Protein AF-A0A8S3J840-F1 (afdb_monomer_lite)

Organism: NCBI:txid392030

Sequence (167 aa):
IRKLGVTPDTNETYLDQFRQLIGQIGNAMGYVRMIRSGGLNTCSSSIQFVPDFENLISFEDHTRKSNLPSETISAAKHLDDVISNLVKNFTEGTEYFKILVDVFSNEFRGKKNLHLKHFYVIVPPLTLSFVEHIKVLKDNLTKKSKVNASFTDDGFVMGVAYILKLL

InterPro domains:
  IPR027307 WASH complex subunit 7 [PTHR31409] (1-167)
  IPR028282 WASH complex subunit 7, central domain [PF14744] (1-54)
  IPR028283 WASH complex subunit 7, C-terminal [PF14746] (72-167)

Foldseek 3Di:
DQPPAQDPPPRDHPLLVVLVVLLVQLVVVVVLVVVLVVQLVVLCVVQVPPPDLVDDDQQLVVCVVVVHDPVSSVVSVVVSVVNPVSSCSNVVSPCPLVVVLVVCLCVCVDPVNVVLVVVVVSVVVSVVSVVVVLVVLCVCCVDPDNVSRDNDRCSSVSSSVSSVSSD

Radius of gyration: 25.45 Å; chains: 1; bounding box: 50×50×77 Å

Structure (mmCIF, N/CA/C/O backbone):
data_AF-A0A8S3J840-F1
#
_entry.id   AF-A0A8S3J840-F1
#
loop_
_atom_site.group_PDB
_atom_site.id
_atom_site.type_symbol
_atom_site.label_atom_id
_atom_site.label_alt_id
_atom_site.label_comp_id
_atom_site.label_asym_id
_atom_site.label_entity_id
_atom_site.label_seq_id
_atom_site.pdbx_PDB_ins_code
_atom_site.Cartn_x
_atom_site.Cartn_y
_atom_site.Cartn_z
_atom_site.occupancy
_atom_site.B_iso_or_equiv
_atom_site.auth_seq_id
_atom_site.auth_comp_id
_atom_site.auth_asym_id
_atom_site.auth_atom_id
_atom_site.pdbx_PDB_model_num
ATOM 1 N N . ILE A 1 1 ? -21.491 1.016 28.225 1.00 51.78 1 ILE A N 1
ATOM 2 C CA . ILE A 1 1 ? -20.439 0.426 27.355 1.00 51.78 1 ILE A CA 1
ATOM 3 C C . ILE A 1 1 ? -19.113 1.204 27.420 1.00 51.78 1 ILE A C 1
ATOM 5 O O . ILE A 1 1 ? -18.088 0.560 27.554 1.00 51.78 1 ILE A O 1
ATOM 9 N N . ARG A 1 2 ? -19.101 2.550 27.459 1.00 50.94 2 ARG A N 1
ATOM 10 C CA . ARG A 1 2 ? -17.886 3.412 27.441 1.00 50.94 2 ARG A CA 1
ATOM 11 C C . ARG A 1 2 ? -16.783 3.208 28.510 1.00 50.94 2 ARG A C 1
ATOM 13 O O . ARG A 1 2 ? -15.760 3.864 28.408 1.00 50.94 2 ARG A O 1
ATOM 20 N N . LYS A 1 3 ? -16.967 2.362 29.531 1.00 52.97 3 LYS A N 1
ATOM 21 C CA . LYS A 1 3 ? -15.963 2.121 30.597 1.00 52.97 3 LYS A CA 1
ATOM 22 C C . LYS A 1 3 ? -15.455 0.674 30.675 1.00 52.97 3 LYS A C 1
ATOM 24 O O . LYS A 1 3 ? -14.697 0.351 31.580 1.00 52.97 3 LYS A O 1
ATOM 29 N N . LEU A 1 4 ? -15.879 -0.203 29.765 1.00 51.47 4 LEU A N 1
ATOM 30 C CA . LEU A 1 4 ? -15.360 -1.571 29.689 1.00 51.47 4 LEU A CA 1
ATOM 31 C C . LEU A 1 4 ? -14.210 -1.606 28.678 1.00 51.47 4 LEU A C 1
ATOM 33 O O . LEU A 1 4 ? -14.407 -1.224 27.529 1.00 51.47 4 LEU A O 1
ATOM 37 N N . GLY A 1 5 ? -13.031 -2.063 29.108 1.00 61.28 5 GLY A N 1
ATOM 38 C CA . GLY A 1 5 ? -11.875 -2.258 28.225 1.00 61.28 5 GLY A CA 1
ATOM 39 C C . GLY A 1 5 ? -11.083 -0.987 27.909 1.00 61.28 5 GLY A C 1
ATOM 40 O O . GLY A 1 5 ? -10.690 -0.789 26.762 1.00 61.28 5 GLY A O 1
ATOM 41 N N . VAL A 1 6 ? -10.891 -0.122 28.909 1.00 68.44 6 VAL A N 1
ATOM 42 C CA . VAL A 1 6 ? -9.971 1.021 28.833 1.00 68.44 6 VAL A CA 1
ATOM 43 C C . VAL A 1 6 ? -8.601 0.563 29.325 1.00 68.44 6 VAL A C 1
ATOM 45 O O . VAL A 1 6 ? -8.516 -0.039 30.398 1.00 68.44 6 VAL A O 1
ATOM 48 N N . THR A 1 7 ? -7.538 0.818 28.567 1.00 68.38 7 THR A N 1
ATOM 49 C CA . THR A 1 7 ? -6.180 0.521 29.037 1.00 68.38 7 THR A CA 1
ATOM 50 C C . THR A 1 7 ? -5.774 1.465 30.166 1.00 68.38 7 THR A C 1
ATOM 52 O O . THR A 1 7 ? -6.019 2.670 30.054 1.00 68.38 7 THR A O 1
ATOM 55 N N . PRO A 1 8 ? -5.106 0.960 31.221 1.00 65.25 8 PRO A N 1
ATOM 56 C CA . PRO A 1 8 ? -4.681 1.782 32.356 1.00 65.25 8 PRO A CA 1
ATOM 57 C C . PRO A 1 8 ? -3.763 2.946 31.957 1.00 65.25 8 PRO A C 1
ATOM 59 O O . PRO A 1 8 ? -3.808 4.000 32.582 1.00 65.25 8 PRO A O 1
ATOM 62 N N . ASP A 1 9 ? -2.968 2.757 30.901 1.00 69.00 9 ASP A N 1
ATOM 63 C CA . ASP A 1 9 ? -1.832 3.629 30.586 1.00 69.00 9 ASP A CA 1
ATOM 64 C C . ASP A 1 9 ? -2.205 4.788 29.648 1.00 69.00 9 ASP A C 1
ATOM 66 O O . ASP A 1 9 ? -1.688 5.895 29.780 1.00 69.00 9 ASP A O 1
ATOM 70 N N . THR A 1 10 ? -3.111 4.543 28.696 1.00 67.75 10 THR A N 1
ATOM 71 C CA . THR A 1 10 ? -3.493 5.516 27.654 1.00 67.75 10 THR A CA 1
ATOM 72 C C . THR A 1 10 ? -4.881 6.115 27.857 1.00 67.75 10 THR A C 1
ATOM 74 O O . THR A 1 10 ? -5.217 7.105 27.212 1.00 67.75 10 THR A O 1
ATOM 77 N N . ASN A 1 11 ? -5.693 5.545 28.757 1.00 74.50 11 ASN A N 1
ATOM 78 C CA . ASN A 1 11 ? -7.101 5.905 28.953 1.00 74.50 11 ASN A CA 1
ATOM 79 C C . ASN A 1 11 ? -7.950 5.813 27.661 1.00 74.50 11 ASN A C 1
ATOM 81 O O . ASN A 1 11 ? -8.974 6.483 27.521 1.00 74.50 11 ASN A O 1
ATOM 85 N N . GLU A 1 12 ? -7.530 4.965 26.720 1.00 79.31 12 GLU A N 1
ATOM 86 C CA . GLU A 1 12 ? -8.224 4.688 25.461 1.00 79.31 12 GLU A CA 1
ATOM 87 C C . GLU A 1 12 ? -8.935 3.340 25.517 1.00 79.31 12 GLU A C 1
ATOM 89 O O . GLU A 1 12 ? -8.490 2.414 26.201 1.00 79.31 12 GLU A O 1
ATOM 94 N N . THR A 1 13 ? -10.042 3.204 24.787 1.00 87.00 13 THR A N 1
ATOM 95 C CA . THR A 1 13 ? -10.707 1.904 24.666 1.00 87.00 13 THR A CA 1
ATOM 96 C C . THR A 1 13 ? -9.927 0.989 23.718 1.00 87.00 13 THR A C 1
ATOM 98 O O . THR A 1 13 ? -9.266 1.460 22.792 1.00 87.00 13 THR A O 1
ATOM 101 N N . TYR A 1 14 ? -10.050 -0.335 23.865 1.00 87.00 14 TYR A N 1
ATOM 102 C CA . TYR A 1 14 ? -9.490 -1.277 22.879 1.00 87.00 14 TYR A CA 1
ATOM 103 C C . TYR A 1 14 ? -9.982 -1.016 21.446 1.00 87.00 14 TYR A C 1
ATOM 105 O O . TYR A 1 14 ? -9.263 -1.278 20.484 1.00 87.00 14 TYR A O 1
ATOM 113 N N . LEU A 1 15 ? -11.196 -0.477 21.294 1.00 90.00 15 LEU A N 1
ATOM 114 C CA . LEU A 1 15 ? -11.734 -0.090 19.993 1.00 90.00 15 LEU A CA 1
ATOM 115 C C . LEU A 1 15 ? -10.969 1.103 19.400 1.00 90.00 15 LEU A C 1
ATOM 117 O O . LEU A 1 15 ? -10.687 1.108 18.203 1.00 90.00 15 LEU A O 1
ATOM 121 N N . ASP A 1 16 ? -10.585 2.073 20.232 1.00 90.19 16 ASP A N 1
ATOM 122 C CA . ASP A 1 16 ? -9.790 3.228 19.809 1.00 90.19 16 ASP A CA 1
ATOM 123 C C . ASP A 1 16 ? -8.370 2.819 19.425 1.00 90.19 16 ASP A C 1
ATOM 125 O O . ASP A 1 16 ? -7.884 3.239 18.375 1.00 90.19 16 ASP A O 1
ATOM 129 N N . GLN A 1 17 ? -7.738 1.942 20.209 1.00 91.06 17 GLN A N 1
ATOM 130 C CA . GLN A 1 17 ? -6.434 1.376 19.853 1.00 91.06 17 GLN A CA 1
ATOM 131 C C . GLN A 1 17 ? -6.497 0.630 18.523 1.00 91.06 17 GLN A C 1
ATOM 133 O O . GLN A 1 17 ? -5.617 0.776 17.675 1.00 91.06 17 GLN A O 1
ATOM 138 N N . PHE A 1 18 ? -7.559 -0.150 18.308 1.00 93.25 18 PHE A N 1
ATOM 139 C CA . PHE A 1 18 ? -7.702 -0.888 17.065 1.00 93.25 18 PHE A CA 1
ATOM 140 C C . PHE A 1 18 ? -7.920 0.048 15.873 1.00 93.25 18 PHE A C 1
ATOM 142 O O . PHE A 1 18 ? -7.283 -0.120 14.833 1.00 93.25 18 PHE A O 1
ATOM 149 N N . ARG A 1 19 ? -8.743 1.090 16.033 1.00 94.06 19 ARG A N 1
ATOM 150 C CA . ARG A 1 19 ? -8.888 2.156 15.034 1.00 94.06 19 ARG A CA 1
ATOM 151 C C . ARG A 1 19 ? -7.540 2.804 14.714 1.00 94.06 19 ARG A C 1
ATOM 153 O O . ARG A 1 19 ? -7.240 2.996 13.538 1.00 94.06 19 ARG A O 1
ATOM 160 N N . GLN A 1 20 ? -6.730 3.128 15.723 1.00 93.38 20 GLN A N 1
ATOM 161 C CA . GLN A 1 20 ? -5.399 3.706 15.518 1.00 93.38 20 GLN A CA 1
ATOM 162 C C . GLN A 1 20 ? -4.483 2.758 14.750 1.00 93.38 20 GLN A C 1
ATOM 164 O O . GLN A 1 20 ? -3.851 3.189 13.791 1.00 93.38 20 GLN A O 1
ATOM 169 N N . LEU A 1 21 ? -4.455 1.471 15.109 1.00 95.62 21 LEU A N 1
ATOM 170 C CA . LEU A 1 21 ? -3.675 0.459 14.398 1.00 95.62 21 LEU A CA 1
ATOM 171 C C . LEU A 1 21 ? -4.074 0.378 12.918 1.00 95.62 21 LEU A C 1
ATOM 173 O O . LEU A 1 21 ? -3.208 0.420 12.047 1.00 95.62 21 LEU A O 1
ATOM 177 N N . ILE A 1 22 ? -5.376 0.317 12.626 1.00 96.19 22 ILE A N 1
ATOM 178 C CA . ILE A 1 22 ? -5.890 0.328 11.248 1.00 96.19 22 ILE A CA 1
ATOM 179 C C . ILE A 1 22 ? -5.472 1.617 10.526 1.00 96.19 22 ILE A C 1
ATOM 181 O O . ILE A 1 22 ? -5.051 1.564 9.371 1.00 96.19 22 ILE A O 1
ATOM 185 N N . GLY A 1 23 ? -5.528 2.758 11.216 1.00 95.88 23 GLY A N 1
ATOM 186 C CA . GLY A 1 23 ? -5.032 4.035 10.710 1.00 95.88 23 GLY A CA 1
ATOM 187 C C . GLY A 1 23 ? -3.554 3.987 10.326 1.00 95.88 23 GLY A C 1
ATOM 188 O O . GLY A 1 23 ? -3.201 4.389 9.221 1.00 95.88 23 GLY A O 1
ATOM 189 N N . GLN A 1 24 ? -2.694 3.424 11.179 1.00 95.56 24 GLN A N 1
ATOM 190 C CA . GLN A 1 24 ? -1.266 3.278 10.878 1.00 95.56 24 GLN A CA 1
ATOM 191 C C . GLN A 1 24 ? -1.011 2.351 9.686 1.00 95.56 24 GLN A C 1
ATOM 193 O O . GLN A 1 24 ? -0.163 2.657 8.847 1.00 95.56 24 GLN A O 1
ATOM 198 N N . ILE A 1 25 ? -1.778 1.262 9.558 1.00 95.44 25 ILE A N 1
ATOM 199 C CA . ILE A 1 25 ? -1.720 0.387 8.379 1.00 95.44 25 ILE A CA 1
ATOM 200 C C . ILE A 1 25 ? -2.045 1.191 7.114 1.00 95.44 25 ILE A C 1
ATOM 202 O O . ILE A 1 25 ? -1.292 1.145 6.143 1.00 95.44 25 ILE A O 1
ATOM 206 N N . GLY A 1 26 ? -3.131 1.966 7.111 1.00 95.56 26 GLY A N 1
ATOM 207 C CA . GLY A 1 26 ? -3.487 2.772 5.945 1.00 95.56 26 GLY A CA 1
ATOM 208 C C . GLY A 1 26 ? -2.515 3.917 5.658 1.00 95.56 26 GLY A C 1
ATOM 209 O O . GLY A 1 26 ? -2.237 4.178 4.489 1.00 95.56 26 GLY A O 1
ATOM 210 N N . ASN A 1 27 ? -1.921 4.539 6.679 1.00 94.25 27 ASN A N 1
ATOM 211 C CA . ASN A 1 27 ? -0.854 5.532 6.506 1.00 94.25 27 ASN A CA 1
ATOM 212 C C . ASN A 1 27 ? 0.371 4.923 5.813 1.00 94.25 27 ASN A C 1
ATOM 214 O O . ASN A 1 27 ? 0.920 5.527 4.892 1.00 94.25 27 ASN A O 1
ATOM 218 N N . ALA A 1 28 ? 0.765 3.702 6.192 1.00 93.81 28 ALA A N 1
ATOM 219 C CA . ALA A 1 28 ? 1.839 2.977 5.516 1.00 93.81 28 ALA A CA 1
ATOM 220 C C . ALA A 1 28 ? 1.495 2.708 4.039 1.00 93.81 28 ALA A C 1
ATOM 222 O O . ALA A 1 28 ? 2.329 2.910 3.156 1.00 93.81 28 ALA A O 1
ATOM 223 N N . MET A 1 29 ? 0.245 2.343 3.741 1.00 91.94 29 MET A N 1
ATOM 224 C CA . MET A 1 29 ? -0.233 2.181 2.361 1.00 91.94 29 MET A CA 1
ATOM 225 C C . MET A 1 29 ? -0.207 3.502 1.578 1.00 91.94 29 MET A C 1
ATOM 227 O O . MET A 1 29 ? 0.172 3.525 0.405 1.00 91.94 29 MET A O 1
ATOM 231 N N . GLY A 1 30 ? -0.577 4.612 2.221 1.00 91.38 30 GLY A N 1
ATOM 232 C CA . GLY A 1 30 ? -0.467 5.959 1.662 1.00 91.38 30 GLY A CA 1
ATOM 233 C C . GLY A 1 30 ? 0.982 6.342 1.355 1.00 91.38 30 GLY A C 1
ATOM 234 O O . GLY A 1 30 ? 1.264 6.875 0.283 1.00 91.38 30 GLY A O 1
ATOM 235 N N . TYR A 1 31 ? 1.917 5.989 2.236 1.00 91.38 31 TYR A N 1
ATOM 236 C CA . TYR A 1 31 ? 3.346 6.205 2.024 1.00 91.38 31 TYR A CA 1
ATOM 237 C C . TYR A 1 31 ? 3.884 5.411 0.825 1.00 91.38 31 TYR A C 1
ATOM 239 O O . TYR A 1 31 ? 4.548 5.978 -0.042 1.00 91.38 31 TYR A O 1
ATOM 247 N N . VAL A 1 32 ? 3.518 4.132 0.696 1.00 89.75 32 VAL A N 1
ATOM 248 C CA . VAL A 1 32 ? 3.867 3.316 -0.483 1.00 89.75 32 VAL A CA 1
ATOM 249 C C . VAL A 1 32 ? 3.295 3.930 -1.765 1.00 89.75 32 VAL A C 1
ATOM 251 O O . VAL A 1 32 ? 3.994 4.011 -2.777 1.00 89.75 32 VAL A O 1
ATOM 254 N N . ARG A 1 33 ? 2.055 4.445 -1.725 1.00 87.50 33 ARG A N 1
ATOM 255 C CA . ARG A 1 33 ? 1.462 5.185 -2.854 1.00 87.50 33 ARG A CA 1
ATOM 256 C C . ARG A 1 33 ? 2.297 6.404 -3.230 1.00 87.50 33 ARG A C 1
ATOM 258 O O . ARG A 1 33 ? 2.483 6.668 -4.414 1.00 87.50 33 ARG A O 1
ATOM 265 N N . MET A 1 34 ? 2.761 7.153 -2.234 1.00 89.56 34 MET A N 1
ATOM 266 C CA . MET A 1 34 ? 3.545 8.366 -2.435 1.00 89.56 34 MET A CA 1
ATOM 267 C C . MET A 1 34 ? 4.898 8.056 -3.074 1.00 89.56 34 MET A C 1
ATOM 269 O O . MET A 1 34 ? 5.251 8.710 -4.051 1.00 89.56 34 MET A O 1
ATOM 273 N N . ILE A 1 35 ? 5.610 7.030 -2.591 1.00 87.56 35 ILE A N 1
ATOM 274 C CA . ILE A 1 35 ? 6.864 6.561 -3.205 1.00 87.56 35 ILE A CA 1
ATOM 275 C C . ILE A 1 35 ? 6.630 6.210 -4.672 1.00 87.56 35 ILE A C 1
ATOM 277 O O . ILE A 1 35 ? 7.377 6.657 -5.539 1.00 87.56 35 ILE A O 1
ATOM 281 N N . ARG A 1 36 ? 5.556 5.465 -4.955 1.00 84.88 36 ARG A N 1
ATOM 282 C CA . ARG A 1 36 ? 5.186 5.087 -6.319 1.00 84.88 36 ARG A CA 1
ATOM 283 C C . ARG A 1 36 ? 4.994 6.305 -7.221 1.00 84.88 36 ARG A C 1
ATOM 285 O O . ARG A 1 36 ? 5.585 6.382 -8.292 1.00 84.88 36 ARG A O 1
ATOM 292 N N . SER A 1 37 ? 4.173 7.259 -6.784 1.00 85.56 37 SER A N 1
ATOM 293 C CA . SER A 1 37 ? 3.910 8.484 -7.544 1.00 85.56 37 SER A CA 1
ATOM 294 C C . SER A 1 37 ? 5.170 9.331 -7.723 1.00 85.56 37 SER A C 1
ATOM 296 O O . SER A 1 37 ? 5.371 9.891 -8.795 1.00 85.56 37 SER A O 1
ATOM 298 N N . GLY A 1 38 ? 6.034 9.398 -6.705 1.00 86.75 38 GLY A N 1
ATOM 299 C CA . GLY A 1 38 ? 7.325 10.079 -6.783 1.00 86.75 38 GLY A CA 1
ATOM 300 C C . GLY A 1 38 ? 8.249 9.450 -7.825 1.00 86.75 38 GLY A C 1
ATOM 301 O O . GLY A 1 38 ? 8.773 10.164 -8.675 1.00 86.75 38 GLY A O 1
ATOM 302 N N . GLY A 1 39 ? 8.376 8.119 -7.818 1.00 83.38 39 GLY A N 1
ATOM 303 C CA . GLY A 1 39 ? 9.162 7.378 -8.809 1.00 83.38 39 GLY A CA 1
ATOM 304 C C . GLY A 1 39 ? 8.654 7.591 -10.236 1.00 83.38 39 GLY A C 1
ATOM 305 O O . GLY A 1 39 ? 9.430 7.957 -11.118 1.00 83.38 39 GLY A O 1
ATOM 306 N N . LEU A 1 40 ? 7.339 7.469 -10.451 1.00 83.12 40 LEU A N 1
ATOM 307 C CA . LEU A 1 40 ? 6.718 7.728 -11.755 1.00 83.12 40 LEU A CA 1
ATOM 308 C C . LEU A 1 40 ? 6.936 9.171 -12.225 1.00 83.12 40 LEU A C 1
ATOM 310 O O . LEU A 1 40 ? 7.238 9.392 -13.394 1.00 83.12 40 LEU A O 1
ATOM 314 N N . ASN A 1 41 ? 6.829 10.150 -11.324 1.00 86.31 41 ASN A N 1
ATOM 315 C CA . ASN A 1 41 ? 7.074 11.553 -11.652 1.00 86.31 41 ASN A CA 1
ATOM 316 C C . ASN A 1 41 ? 8.530 11.800 -12.081 1.00 86.31 41 ASN A C 1
ATOM 318 O O . ASN A 1 41 ? 8.771 12.555 -13.019 1.00 86.31 41 ASN A O 1
ATOM 322 N N . THR A 1 42 ? 9.503 11.143 -11.444 1.00 82.94 42 THR A N 1
ATOM 323 C CA . THR A 1 42 ? 10.910 11.222 -11.862 1.00 82.94 42 THR A CA 1
ATOM 324 C C . THR A 1 42 ? 11.129 10.583 -13.236 1.00 82.94 42 THR A C 1
ATOM 326 O O . THR A 1 42 ? 11.794 11.180 -14.080 1.00 82.94 42 THR A O 1
ATOM 329 N N . CYS A 1 43 ? 10.542 9.412 -13.498 1.00 79.38 43 CYS A N 1
ATOM 330 C CA . CYS A 1 43 ? 10.681 8.722 -14.785 1.00 79.38 43 CYS A CA 1
ATOM 331 C C . CYS A 1 43 ? 9.909 9.404 -15.933 1.00 79.38 43 CYS A C 1
ATOM 333 O O . CYS A 1 43 ? 10.321 9.303 -17.087 1.00 79.38 43 CYS A O 1
ATOM 335 N N . SER A 1 44 ? 8.830 10.132 -15.626 1.00 84.12 44 SER A N 1
ATOM 336 C CA . SER A 1 44 ? 7.960 10.823 -16.591 1.00 84.12 44 SER A CA 1
ATOM 337 C C . SER A 1 44 ? 8.736 11.748 -17.532 1.00 84.12 44 SER A C 1
ATOM 339 O O . SER A 1 44 ? 8.595 11.661 -18.750 1.00 84.12 44 SER A O 1
ATOM 341 N N . SER A 1 45 ? 9.605 12.607 -16.991 1.00 83.75 45 SER A N 1
ATOM 342 C CA . SER A 1 45 ? 10.372 13.567 -17.799 1.00 83.75 45 SER A CA 1
ATOM 343 C C . SER A 1 45 ? 11.372 12.896 -18.742 1.00 83.75 45 SER A C 1
ATOM 345 O O . SER A 1 45 ? 11.659 13.425 -19.814 1.00 83.75 45 SER A O 1
ATOM 347 N N . SER A 1 46 ? 11.914 11.741 -18.356 1.00 83.00 46 SER A N 1
ATOM 348 C CA . SER A 1 46 ? 12.866 10.993 -19.183 1.00 83.00 46 SER A CA 1
ATOM 349 C C . SER A 1 46 ? 12.177 10.218 -20.302 1.00 83.00 46 SER A C 1
ATOM 351 O O . SER A 1 46 ? 12.784 10.003 -21.346 1.00 83.00 46 SER A O 1
ATOM 353 N N . ILE A 1 47 ? 10.920 9.818 -20.098 1.00 85.06 47 ILE A N 1
ATOM 354 C CA . ILE A 1 47 ? 10.199 8.945 -21.024 1.00 85.06 47 ILE A CA 1
ATOM 355 C C . ILE A 1 47 ? 9.181 9.675 -21.911 1.00 85.06 47 ILE A C 1
ATOM 357 O O . ILE A 1 47 ? 8.668 9.086 -22.855 1.00 85.06 47 ILE A O 1
ATOM 361 N N . GLN A 1 48 ? 8.940 10.970 -21.676 1.00 86.69 48 GLN A N 1
ATOM 362 C CA . GLN A 1 48 ? 7.970 11.793 -22.421 1.00 86.69 48 GLN A CA 1
ATOM 363 C C . GLN A 1 48 ? 8.162 11.813 -23.951 1.00 86.69 48 GLN A C 1
ATOM 365 O O . GLN A 1 48 ? 7.249 12.194 -24.677 1.00 86.69 48 GLN A O 1
ATOM 370 N N . PHE A 1 49 ? 9.347 11.434 -24.442 1.00 85.25 49 PHE A N 1
ATOM 371 C CA . PHE A 1 49 ? 9.685 11.408 -25.868 1.00 85.25 49 PHE A CA 1
ATOM 372 C C . PHE A 1 49 ? 9.503 10.033 -26.521 1.00 85.25 49 PHE A C 1
ATOM 374 O O . PHE A 1 49 ? 9.701 9.909 -27.727 1.00 85.25 49 PHE A O 1
ATOM 381 N N . VAL A 1 50 ? 9.150 9.004 -25.747 1.00 84.50 50 VAL A N 1
ATOM 382 C CA . VAL A 1 50 ? 8.858 7.663 -26.259 1.00 84.50 50 VAL A CA 1
ATOM 383 C C . VAL A 1 50 ? 7.347 7.580 -26.520 1.00 84.50 50 VAL A C 1
ATOM 385 O O . VAL A 1 50 ? 6.571 7.654 -25.569 1.00 84.50 50 VAL A O 1
ATOM 388 N N . PRO A 1 51 ? 6.908 7.479 -27.789 1.00 77.12 51 PRO A N 1
ATOM 389 C CA . PRO A 1 51 ? 5.496 7.610 -28.149 1.00 77.12 51 PRO A CA 1
ATOM 390 C C . PRO A 1 51 ? 4.660 6.349 -27.880 1.00 77.12 51 PRO A C 1
ATOM 392 O O . PRO A 1 51 ? 3.466 6.471 -27.622 1.00 77.12 51 PRO A O 1
ATOM 395 N N . ASP A 1 52 ? 5.266 5.159 -27.947 1.00 82.50 52 ASP A N 1
ATOM 396 C CA . ASP A 1 52 ? 4.602 3.869 -27.728 1.00 82.50 52 ASP A CA 1
ATOM 397 C C . ASP A 1 52 ? 5.499 2.962 -26.869 1.00 82.50 52 ASP A C 1
ATOM 399 O O . ASP A 1 52 ? 6.676 2.766 -27.175 1.00 82.50 52 ASP A O 1
ATOM 403 N N . PHE A 1 53 ? 4.942 2.441 -25.774 1.00 80.06 53 PHE A N 1
ATOM 404 C CA . PHE A 1 53 ? 5.623 1.553 -24.826 1.00 80.06 53 PHE A CA 1
ATOM 405 C C . PHE A 1 53 ? 5.410 0.068 -25.131 1.00 80.06 53 PHE A C 1
ATOM 407 O O . PHE A 1 53 ? 6.161 -0.766 -24.629 1.00 80.06 53 PHE A O 1
ATOM 414 N N . GLU A 1 54 ? 4.389 -0.265 -25.920 1.00 79.00 54 GLU A N 1
ATOM 415 C CA . GLU A 1 54 ? 4.030 -1.638 -26.277 1.00 79.00 54 GLU A CA 1
ATOM 416 C C . GLU A 1 54 ? 4.71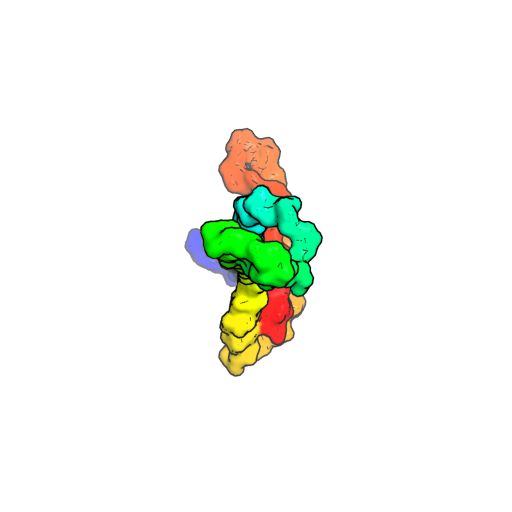5 -2.062 -27.579 1.00 79.00 54 GLU A C 1
ATOM 418 O O . GLU A 1 54 ? 5.137 -3.211 -27.703 1.00 79.00 54 GLU A O 1
ATOM 423 N N . ASN A 1 55 ? 4.901 -1.127 -28.519 1.00 83.12 55 ASN A N 1
ATOM 424 C CA . ASN A 1 55 ? 5.544 -1.387 -29.811 1.00 83.12 55 ASN A CA 1
ATOM 425 C C . ASN A 1 55 ? 6.841 -0.592 -29.978 1.00 83.12 55 ASN A C 1
ATOM 427 O O . ASN A 1 55 ? 6.931 0.349 -30.769 1.00 83.12 55 ASN A O 1
ATOM 431 N N . LEU A 1 56 ? 7.877 -0.998 -29.246 1.00 84.38 56 LEU A N 1
ATOM 432 C CA . LEU A 1 56 ? 9.212 -0.435 -29.422 1.00 84.38 56 LEU A CA 1
ATOM 433 C C . LEU A 1 56 ? 9.814 -0.852 -30.770 1.00 84.38 56 LEU A C 1
ATOM 435 O O . LEU A 1 56 ? 9.935 -2.034 -31.091 1.00 84.38 56 LEU A O 1
ATOM 439 N N . ILE A 1 57 ? 10.218 0.147 -31.550 1.00 88.31 57 ILE A N 1
ATOM 440 C CA . ILE A 1 57 ? 10.948 -0.030 -32.805 1.00 88.31 57 ILE A CA 1
ATOM 441 C C . ILE A 1 57 ? 12.435 -0.222 -32.473 1.00 88.31 57 ILE A C 1
ATOM 443 O O . ILE A 1 57 ? 12.974 0.549 -31.684 1.00 88.31 57 ILE A O 1
ATOM 447 N N . SER A 1 58 ? 13.111 -1.194 -33.100 1.00 91.94 58 SER A N 1
ATOM 448 C CA . SER A 1 58 ? 14.571 -1.331 -32.973 1.00 91.94 58 SER A CA 1
ATOM 449 C C . SER A 1 58 ? 15.294 -0.412 -33.953 1.00 91.94 58 SER A C 1
ATOM 451 O O . SER A 1 58 ? 15.275 -0.620 -35.173 1.00 91.94 58 SER A O 1
ATOM 453 N N . PHE A 1 59 ? 15.972 0.599 -33.422 1.00 93.31 59 PHE A N 1
ATOM 454 C CA . PHE A 1 59 ? 16.822 1.483 -34.206 1.00 93.31 59 PHE A CA 1
ATOM 455 C C . PHE A 1 59 ? 18.028 0.720 -34.778 1.00 93.31 59 PHE A C 1
ATOM 457 O O . PHE A 1 59 ? 18.439 0.996 -35.911 1.00 93.31 59 PHE A O 1
ATOM 464 N N . GLU A 1 60 ? 18.572 -0.272 -34.064 1.00 95.81 60 GLU A N 1
ATOM 465 C CA . GLU A 1 60 ? 19.649 -1.129 -34.578 1.00 95.81 60 GLU A CA 1
ATOM 466 C C . GLU A 1 60 ? 19.238 -1.813 -35.895 1.00 95.81 60 GLU A C 1
ATOM 468 O O . GLU A 1 60 ? 19.950 -1.721 -36.899 1.00 95.81 60 GLU A O 1
ATOM 473 N N . ASP A 1 61 ? 18.054 -2.425 -35.940 1.00 94.81 61 ASP A N 1
ATOM 474 C CA . ASP A 1 61 ? 17.565 -3.112 -37.138 1.00 94.81 61 ASP A CA 1
ATOM 475 C C . ASP A 1 61 ? 17.372 -2.161 -38.324 1.00 94.81 61 ASP A C 1
ATOM 477 O O . ASP A 1 61 ? 17.703 -2.498 -39.466 1.00 94.81 61 ASP A O 1
ATOM 481 N N . HIS A 1 62 ? 16.848 -0.958 -38.081 1.00 93.94 62 HIS A N 1
ATOM 482 C CA . HIS A 1 62 ? 16.636 0.036 -39.136 1.00 93.94 62 HIS A CA 1
ATOM 483 C C . HIS A 1 62 ? 17.949 0.583 -39.703 1.00 93.94 62 HIS A C 1
ATOM 485 O O . HIS A 1 62 ? 18.072 0.757 -40.922 1.00 93.94 62 HIS A O 1
ATOM 491 N N . THR A 1 63 ? 18.942 0.821 -38.847 1.00 95.69 63 THR A N 1
ATOM 492 C CA . THR A 1 63 ? 20.262 1.306 -39.275 1.00 95.69 63 THR A CA 1
ATOM 493 C C . THR A 1 63 ? 21.044 0.234 -40.035 1.00 95.69 63 THR A C 1
ATOM 495 O O . THR A 1 63 ? 21.661 0.553 -41.055 1.00 95.69 63 THR A O 1
ATOM 498 N N . ARG A 1 64 ? 20.928 -1.043 -39.636 1.00 94.31 64 ARG A N 1
ATOM 499 C CA . ARG A 1 64 ? 21.461 -2.190 -40.393 1.00 94.31 64 ARG A CA 1
ATOM 500 C C . ARG A 1 64 ? 20.805 -2.326 -41.765 1.00 94.31 64 ARG A C 1
ATOM 502 O O . ARG A 1 64 ? 21.513 -2.416 -42.762 1.00 94.31 64 ARG A O 1
ATOM 509 N N . LYS A 1 65 ? 19.469 -2.284 -41.842 1.00 95.31 65 LYS A N 1
ATOM 510 C CA . LYS A 1 65 ? 18.722 -2.367 -43.117 1.00 95.31 65 LYS A CA 1
ATOM 511 C C . LYS A 1 65 ? 19.067 -1.230 -44.083 1.00 95.31 65 LYS A C 1
ATOM 513 O O . LYS A 1 65 ? 19.009 -1.422 -45.292 1.00 95.31 65 LYS A O 1
ATOM 518 N N . SER A 1 66 ? 19.435 -0.069 -43.549 1.00 94.69 66 SER A N 1
ATOM 519 C CA . SER A 1 66 ? 19.811 1.113 -44.332 1.00 94.69 66 SER A CA 1
ATOM 520 C C . SER A 1 66 ? 21.305 1.166 -44.687 1.00 94.69 66 SER A C 1
ATOM 522 O O . SER A 1 66 ? 21.738 2.144 -45.289 1.00 94.69 66 SER A O 1
ATOM 524 N N . ASN A 1 67 ? 22.094 0.137 -44.334 1.00 94.25 67 ASN A N 1
ATOM 525 C CA . ASN A 1 67 ? 23.544 0.059 -44.561 1.00 94.25 67 ASN A CA 1
ATOM 526 C C . ASN A 1 67 ? 24.323 1.282 -44.034 1.00 94.25 67 ASN A C 1
ATOM 528 O O . ASN A 1 67 ? 25.221 1.796 -44.703 1.00 94.25 67 ASN A O 1
ATOM 532 N N . LEU A 1 68 ? 23.969 1.769 -42.839 1.00 95.44 68 LEU A N 1
ATOM 533 C CA . LEU A 1 68 ? 24.676 2.884 -42.201 1.00 95.44 68 LEU A CA 1
ATOM 534 C C . LEU A 1 68 ? 26.029 2.446 -41.602 1.00 95.44 68 LEU A C 1
ATOM 536 O O . LEU A 1 68 ? 26.242 1.252 -41.378 1.00 95.44 68 LEU A O 1
ATOM 540 N N . PRO A 1 69 ? 26.946 3.395 -41.316 1.00 96.38 69 PRO A N 1
ATOM 541 C CA . PRO A 1 69 ? 28.243 3.095 -40.710 1.00 96.38 69 PRO A CA 1
ATOM 542 C C . PRO A 1 69 ? 28.133 2.345 -39.377 1.00 96.38 69 PRO A C 1
ATOM 544 O O . PRO A 1 69 ? 27.159 2.494 -38.632 1.00 96.38 69 PRO A O 1
ATOM 547 N N . SER A 1 70 ? 29.171 1.577 -39.041 1.00 94.69 70 SER A N 1
ATOM 548 C CA . SER A 1 70 ? 29.252 0.776 -37.810 1.00 94.69 70 SER A CA 1
ATOM 549 C C . SER A 1 70 ? 29.043 1.5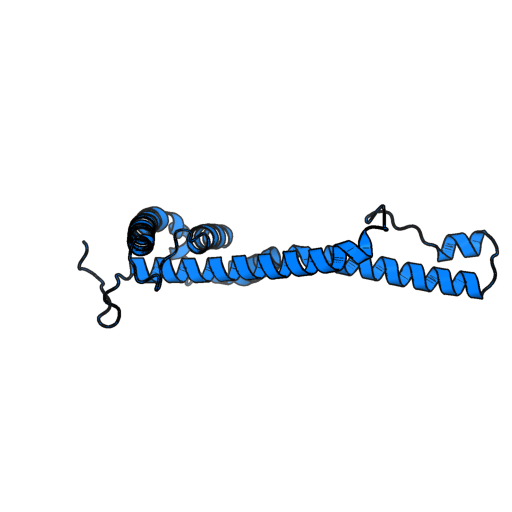91 -36.534 1.00 94.69 70 SER A C 1
ATOM 551 O O . SER A 1 70 ? 28.421 1.122 -35.584 1.00 94.69 70 SER A O 1
ATOM 553 N N . GLU A 1 71 ? 29.524 2.828 -36.524 1.00 96.38 71 GLU A N 1
ATOM 554 C CA . GLU A 1 71 ? 29.406 3.783 -35.430 1.00 96.38 71 GLU A CA 1
ATOM 555 C C . GLU A 1 71 ? 27.940 4.158 -35.203 1.00 96.38 71 GLU A C 1
ATOM 557 O O . GLU A 1 71 ? 27.474 4.203 -34.065 1.00 96.38 71 GLU A O 1
ATOM 562 N N . THR A 1 72 ? 27.186 4.363 -36.287 1.00 96.06 72 THR A N 1
ATOM 563 C CA . THR A 1 72 ? 25.753 4.666 -36.238 1.00 96.06 72 THR A CA 1
ATOM 564 C C . THR A 1 72 ? 24.947 3.463 -35.762 1.00 96.06 72 THR A C 1
ATOM 566 O O . THR A 1 72 ? 24.056 3.630 -34.934 1.00 96.06 72 THR A O 1
ATOM 569 N N . ILE A 1 73 ? 25.290 2.253 -36.218 1.00 95.81 73 ILE A N 1
ATOM 570 C CA . ILE A 1 73 ? 24.661 1.010 -35.742 1.00 95.81 73 ILE A CA 1
ATOM 571 C C . ILE A 1 73 ? 24.916 0.828 -34.238 1.00 95.81 73 ILE A C 1
ATOM 573 O O . ILE A 1 73 ? 23.996 0.521 -33.483 1.00 95.81 73 ILE A O 1
ATOM 577 N N . SER A 1 74 ? 26.145 1.078 -33.773 1.00 96.38 74 SER A N 1
ATOM 578 C CA . SER A 1 74 ? 26.481 0.990 -32.348 1.00 96.38 74 SER A CA 1
ATOM 579 C C . SER A 1 74 ? 25.739 2.031 -31.507 1.00 96.38 74 SER A C 1
ATOM 581 O O . SER A 1 74 ? 25.285 1.712 -30.410 1.00 96.38 74 SER A O 1
ATOM 583 N N . ALA A 1 75 ? 25.606 3.265 -31.997 1.00 96.75 75 ALA A N 1
ATOM 584 C CA . ALA A 1 75 ? 24.845 4.307 -31.313 1.00 96.75 75 ALA A CA 1
ATOM 585 C C . ALA A 1 75 ? 23.346 3.968 -31.250 1.00 96.75 75 ALA A C 1
ATOM 587 O O . ALA A 1 75 ? 22.718 4.168 -30.212 1.00 96.75 75 ALA A O 1
ATOM 588 N N . ALA A 1 76 ? 22.792 3.409 -32.329 1.00 96.06 76 ALA A N 1
ATOM 589 C CA . ALA A 1 76 ? 21.407 2.955 -32.389 1.00 96.06 76 ALA A CA 1
ATOM 590 C C . ALA A 1 76 ? 21.126 1.826 -31.389 1.00 96.06 76 ALA A C 1
ATOM 592 O O . ALA A 1 76 ? 20.129 1.880 -30.679 1.00 96.06 76 ALA A O 1
ATOM 593 N N . LYS A 1 77 ? 22.050 0.869 -31.250 1.00 96.38 77 LYS A N 1
ATOM 594 C CA . LYS A 1 77 ? 21.957 -0.174 -30.224 1.00 96.38 77 LYS A CA 1
ATOM 595 C C . LYS A 1 77 ? 21.939 0.401 -28.803 1.00 96.38 77 LYS A C 1
ATOM 597 O O . LYS A 1 77 ? 21.106 0.014 -27.993 1.00 96.38 77 LYS A O 1
ATOM 602 N N . HIS A 1 78 ? 22.822 1.354 -28.493 1.00 96.25 78 HIS A N 1
ATOM 603 C CA . HIS A 1 78 ? 22.801 2.004 -27.176 1.00 96.25 78 HIS A CA 1
ATOM 604 C C . HIS A 1 78 ? 21.492 2.756 -26.921 1.00 96.25 78 HIS A C 1
ATOM 606 O O . HIS A 1 78 ? 21.011 2.781 -25.791 1.00 96.25 78 HIS A O 1
ATOM 612 N N . LEU A 1 79 ? 20.910 3.368 -27.955 1.00 93.31 79 LEU A N 1
ATOM 613 C CA . LEU A 1 79 ? 19.605 4.006 -27.847 1.00 93.31 79 LEU A CA 1
ATOM 614 C C . LEU A 1 79 ? 18.502 2.978 -27.551 1.00 93.31 79 LEU A C 1
ATOM 616 O O . LEU A 1 79 ? 17.712 3.214 -26.639 1.00 93.31 79 LEU A O 1
ATOM 620 N N . ASP A 1 80 ? 18.487 1.838 -28.250 1.00 94.00 80 ASP A N 1
ATOM 621 C CA . ASP A 1 80 ? 17.559 0.725 -27.994 1.00 94.00 80 ASP A CA 1
ATOM 622 C C . ASP A 1 80 ? 17.659 0.244 -26.533 1.00 94.00 80 ASP A C 1
ATOM 624 O O . ASP A 1 80 ? 16.639 0.088 -25.852 1.00 94.00 80 ASP A O 1
ATOM 628 N N . ASP A 1 81 ? 18.881 0.088 -26.011 1.00 93.38 81 ASP A N 1
ATOM 629 C CA . ASP A 1 81 ? 19.133 -0.308 -24.620 1.00 93.38 81 ASP A CA 1
ATOM 630 C C . ASP A 1 81 ? 18.632 0.751 -23.621 1.00 93.38 81 ASP A C 1
ATOM 632 O O . ASP A 1 81 ? 18.015 0.422 -22.602 1.00 93.38 81 ASP A O 1
ATOM 636 N N . VAL A 1 82 ? 18.873 2.039 -23.889 1.00 91.50 82 VAL A N 1
ATOM 637 C CA . VAL A 1 82 ? 18.405 3.145 -23.036 1.00 91.50 82 VAL A CA 1
ATOM 638 C C . VAL A 1 82 ? 16.880 3.210 -23.021 1.00 91.50 82 VAL A C 1
ATOM 640 O O . VAL A 1 82 ? 16.291 3.294 -21.943 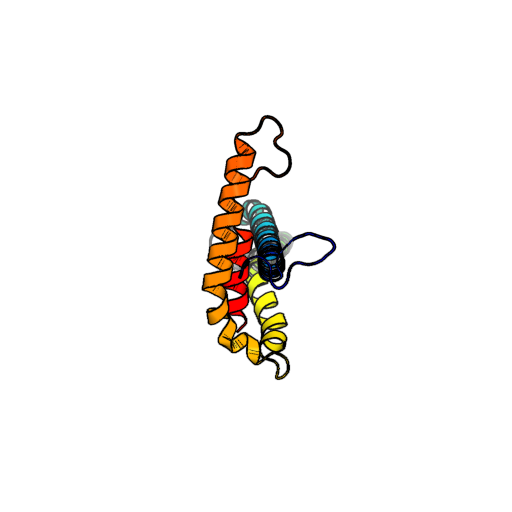1.00 91.50 82 VAL A O 1
ATOM 643 N N . ILE A 1 83 ? 16.231 3.128 -24.184 1.00 90.56 83 ILE A N 1
ATOM 644 C CA . ILE A 1 83 ? 14.768 3.141 -24.297 1.00 90.56 83 ILE A CA 1
ATOM 645 C C . ILE A 1 83 ? 14.174 1.938 -23.562 1.00 90.56 83 ILE A C 1
ATOM 647 O O . ILE A 1 83 ? 13.273 2.110 -22.741 1.00 90.56 83 ILE A O 1
ATOM 651 N N . SER A 1 84 ? 14.724 0.742 -23.774 1.00 89.44 84 SER A N 1
ATOM 652 C CA . SER A 1 84 ? 14.277 -0.478 -23.091 1.00 89.44 84 SER A CA 1
ATOM 653 C C . SER A 1 84 ? 14.375 -0.344 -21.570 1.00 89.44 84 SER A C 1
ATOM 655 O O . SER A 1 84 ? 13.441 -0.694 -20.846 1.00 89.44 84 SER A O 1
ATOM 657 N N . ASN A 1 85 ? 15.472 0.230 -21.067 1.00 88.44 85 ASN A N 1
ATOM 658 C CA . ASN A 1 85 ? 15.637 0.502 -19.641 1.00 88.44 85 ASN A CA 1
ATOM 659 C C . ASN A 1 85 ? 14.626 1.531 -19.118 1.00 88.44 85 ASN A C 1
ATOM 661 O O . ASN A 1 85 ? 14.094 1.352 -18.021 1.00 88.44 85 ASN A O 1
ATOM 665 N N . LEU A 1 86 ? 14.338 2.596 -19.868 1.00 86.75 86 LEU A N 1
ATOM 666 C CA . LEU A 1 86 ? 13.339 3.593 -19.475 1.00 86.75 86 LEU A CA 1
ATOM 667 C C . LEU A 1 86 ? 11.940 2.973 -19.378 1.00 86.75 86 LEU A C 1
ATOM 669 O O . LEU A 1 86 ? 11.273 3.147 -18.358 1.00 86.75 86 LEU A O 1
ATOM 673 N N . VAL A 1 87 ? 11.526 2.201 -20.388 1.00 86.44 87 VAL A N 1
ATOM 674 C CA . VAL A 1 87 ? 10.222 1.515 -20.404 1.00 86.44 87 VAL A CA 1
ATOM 675 C C . VAL A 1 87 ? 10.106 0.521 -19.253 1.00 86.44 87 VAL A C 1
ATOM 677 O O . VAL A 1 87 ? 9.106 0.516 -18.532 1.00 86.44 87 VAL A O 1
ATOM 680 N N . LYS A 1 88 ? 11.148 -0.280 -19.016 1.00 84.62 88 LYS A N 1
ATOM 681 C CA . LYS A 1 88 ? 11.182 -1.222 -17.894 1.00 84.62 88 LYS A CA 1
ATOM 682 C C . LYS A 1 88 ? 11.007 -0.518 -16.545 1.00 84.62 88 LYS A C 1
ATOM 684 O O . LYS A 1 88 ? 10.134 -0.894 -15.772 1.00 84.62 88 LYS A O 1
ATOM 689 N N . ASN A 1 89 ? 11.778 0.536 -16.275 1.00 81.06 89 ASN A N 1
ATOM 690 C CA . ASN A 1 89 ? 11.687 1.265 -15.004 1.00 81.06 89 ASN A CA 1
ATOM 691 C C . ASN A 1 89 ? 10.339 1.982 -14.824 1.00 81.06 89 ASN A C 1
ATOM 693 O O . ASN A 1 89 ? 9.836 2.084 -13.706 1.00 81.06 89 ASN A O 1
ATOM 697 N N . PHE A 1 90 ? 9.736 2.457 -15.914 1.00 80.62 90 PHE A N 1
ATOM 698 C CA . PHE A 1 90 ? 8.419 3.088 -15.877 1.00 80.62 90 PHE A CA 1
ATOM 699 C C . PHE A 1 90 ? 7.297 2.081 -15.565 1.00 80.62 90 PHE A C 1
ATOM 701 O O . PHE A 1 90 ? 6.376 2.393 -14.811 1.00 80.62 90 PHE A O 1
ATOM 708 N N . THR A 1 91 ? 7.390 0.862 -16.103 1.00 73.75 91 THR A N 1
ATOM 709 C CA . THR A 1 91 ? 6.378 -0.197 -15.938 1.00 73.75 91 THR A CA 1
ATOM 710 C C . THR A 1 91 ? 6.528 -0.984 -14.628 1.00 73.75 91 THR A C 1
ATOM 712 O O . THR A 1 91 ? 5.531 -1.188 -13.930 1.00 73.75 91 THR A O 1
ATOM 715 N N . GLU A 1 92 ? 7.746 -1.369 -14.227 1.00 65.31 92 GLU A N 1
ATOM 716 C CA . GLU A 1 92 ? 8.009 -2.146 -12.996 1.00 65.31 92 GLU A CA 1
ATOM 717 C C . GLU A 1 92 ? 7.628 -1.388 -11.712 1.00 65.31 92 GLU A C 1
ATOM 719 O O . GLU A 1 92 ? 7.267 -2.000 -10.706 1.00 65.31 92 GLU A O 1
ATOM 724 N N . GLY A 1 93 ? 7.605 -0.053 -11.746 1.00 61.56 93 GLY A N 1
ATOM 725 C CA . GLY A 1 93 ? 7.203 0.792 -10.621 1.00 61.56 93 GLY A CA 1
ATOM 726 C C . GLY A 1 93 ? 5.704 0.782 -10.288 1.00 61.56 93 GLY A C 1
ATOM 727 O O . GLY A 1 93 ? 5.269 1.612 -9.496 1.00 61.56 93 GLY A O 1
ATOM 728 N N . THR A 1 94 ? 4.869 -0.082 -10.871 1.00 63.59 94 THR A N 1
ATOM 729 C CA . THR A 1 94 ? 3.401 0.043 -10.746 1.00 63.59 94 THR A CA 1
ATOM 730 C C . THR A 1 94 ? 2.731 -0.953 -9.787 1.00 63.59 94 THR A C 1
ATOM 732 O O . THR A 1 94 ? 1.680 -0.618 -9.226 1.00 63.59 94 THR A O 1
ATOM 735 N N . GLU A 1 95 ? 3.369 -2.092 -9.480 1.00 73.12 95 GLU A N 1
ATOM 736 C CA . GLU A 1 95 ? 2.738 -3.259 -8.825 1.00 73.12 95 GLU A CA 1
ATOM 737 C C . GLU A 1 95 ? 2.964 -3.383 -7.298 1.00 73.12 95 GLU A C 1
ATOM 739 O O . GLU A 1 95 ? 2.613 -4.397 -6.694 1.00 73.12 95 GLU A O 1
ATOM 744 N N . TYR A 1 96 ? 3.502 -2.362 -6.618 1.00 81.69 96 TYR A N 1
ATOM 745 C CA . TYR A 1 96 ? 3.823 -2.438 -5.177 1.00 81.69 96 TYR A CA 1
ATOM 746 C C . TYR A 1 96 ? 2.652 -2.889 -4.286 1.00 81.69 96 TYR A C 1
ATOM 748 O O . TYR A 1 96 ? 2.840 -3.646 -3.334 1.00 81.69 96 TYR A O 1
ATOM 756 N N . PHE A 1 97 ? 1.427 -2.456 -4.599 1.00 83.75 97 PHE A N 1
ATOM 757 C CA . PHE A 1 97 ? 0.243 -2.863 -3.841 1.00 83.75 97 PHE A CA 1
ATOM 758 C C . PHE A 1 97 ? -0.098 -4.338 -4.012 1.00 83.75 97 PHE A C 1
ATOM 760 O O . PHE A 1 97 ? -0.545 -4.962 -3.053 1.00 83.75 97 PHE A O 1
ATOM 767 N N . LYS A 1 98 ? 0.121 -4.897 -5.203 1.00 86.19 98 LYS A N 1
ATOM 768 C CA . LYS A 1 98 ? -0.111 -6.315 -5.463 1.00 86.19 98 LYS A CA 1
ATOM 769 C C . LYS A 1 98 ? 0.840 -7.168 -4.634 1.00 86.19 98 LYS A C 1
ATOM 771 O O . LYS A 1 98 ? 0.379 -8.070 -3.951 1.00 86.19 98 LYS A O 1
ATOM 776 N N . ILE A 1 99 ? 2.122 -6.801 -4.588 1.00 87.31 99 ILE A N 1
ATOM 777 C CA . ILE A 1 99 ? 3.123 -7.485 -3.755 1.00 87.31 99 ILE A CA 1
ATOM 778 C C . ILE A 1 99 ? 2.689 -7.500 -2.284 1.00 87.31 99 ILE A C 1
ATOM 780 O O . ILE A 1 99 ? 2.716 -8.548 -1.645 1.00 87.31 99 ILE A O 1
ATOM 784 N N . LEU A 1 100 ? 2.248 -6.358 -1.745 1.00 89.19 100 LEU A N 1
ATOM 785 C CA . LEU A 1 100 ? 1.774 -6.281 -0.360 1.00 89.19 100 LEU A CA 1
ATOM 786 C C . LEU A 1 100 ? 0.543 -7.165 -0.125 1.00 89.19 100 LEU A C 1
ATOM 788 O O . LEU A 1 100 ? 0.501 -7.914 0.849 1.00 89.19 100 LEU A O 1
ATOM 792 N N . VAL A 1 101 ? -0.434 -7.127 -1.034 1.00 91.62 101 VAL A N 1
ATOM 793 C CA . VAL A 1 101 ? -1.615 -7.994 -0.946 1.00 91.62 101 VAL A CA 1
ATOM 794 C C . VAL A 1 101 ? -1.208 -9.466 -0.979 1.00 91.62 101 VAL A C 1
ATOM 796 O O . VAL A 1 101 ? -1.649 -10.225 -0.119 1.00 91.62 101 VAL A O 1
ATOM 799 N N . ASP A 1 102 ? -0.348 -9.871 -1.907 1.00 90.69 102 ASP A N 1
ATOM 800 C CA . ASP A 1 102 ? 0.051 -11.268 -2.091 1.00 90.69 102 ASP A CA 1
ATOM 801 C C . ASP A 1 102 ? 0.821 -11.808 -0.875 1.00 90.69 102 ASP A C 1
ATOM 803 O O . ASP A 1 102 ? 0.553 -12.920 -0.413 1.00 90.69 102 ASP A O 1
ATOM 807 N N . VAL A 1 103 ? 1.720 -11.002 -0.301 1.00 91.00 103 VAL A N 1
ATOM 808 C CA . VAL A 1 103 ? 2.496 -11.367 0.895 1.00 91.00 103 VAL A CA 1
ATOM 809 C C . VAL A 1 103 ? 1.594 -11.525 2.121 1.00 91.00 103 VAL A C 1
ATOM 811 O O . VAL A 1 103 ? 1.705 -12.516 2.843 1.00 91.00 103 VAL A O 1
ATOM 814 N N . PHE A 1 104 ? 0.681 -10.580 2.366 1.00 91.81 104 PHE A N 1
ATOM 815 C CA . PHE A 1 104 ? -0.108 -10.563 3.603 1.00 91.81 104 PHE A CA 1
ATOM 816 C C . PHE A 1 104 ? -1.417 -11.362 3.533 1.00 91.81 104 PHE A C 1
ATOM 818 O O . PHE A 1 104 ? -1.941 -11.747 4.580 1.00 91.81 104 PHE A O 1
ATOM 825 N N . SER A 1 105 ? -1.939 -11.673 2.341 1.00 93.19 105 SER A N 1
ATOM 826 C CA . SER A 1 105 ? -3.203 -12.420 2.197 1.00 93.19 105 SER A CA 1
ATOM 827 C C . SER A 1 105 ? -3.147 -13.789 2.878 1.00 93.19 105 SER A C 1
ATOM 829 O O . SER A 1 105 ? -4.099 -14.194 3.545 1.00 93.19 105 SER A O 1
ATOM 831 N N . ASN A 1 106 ? -2.024 -14.503 2.754 1.00 90.62 106 ASN A N 1
ATOM 832 C CA . ASN A 1 106 ? -1.868 -15.837 3.342 1.00 90.62 106 ASN A CA 1
ATOM 833 C C . ASN A 1 106 ? -1.889 -15.804 4.876 1.00 90.62 106 ASN A C 1
ATOM 835 O O . ASN A 1 106 ? -2.522 -16.657 5.501 1.00 90.62 106 ASN A O 1
ATOM 839 N N . GLU A 1 107 ? -1.263 -14.794 5.480 1.00 91.19 107 GLU A N 1
ATOM 840 C CA . GLU A 1 107 ? -1.257 -14.620 6.934 1.00 91.19 107 GLU A CA 1
ATOM 841 C C . GLU A 1 107 ? -2.650 -14.271 7.471 1.00 91.19 107 GLU A C 1
ATOM 843 O O . GLU A 1 107 ? -3.108 -14.847 8.463 1.00 91.19 107 GLU A O 1
ATOM 848 N N . PHE A 1 108 ? -3.385 -13.391 6.784 1.00 92.19 108 PHE A N 1
ATOM 849 C CA . PHE A 1 108 ? -4.743 -13.000 7.181 1.00 92.19 108 PHE A CA 1
ATOM 850 C C . PHE A 1 108 ? -5.766 -14.132 7.002 1.00 92.19 108 PHE A C 1
ATOM 852 O O . PHE A 1 108 ? -6.699 -14.252 7.796 1.00 92.19 108 PHE A O 1
ATOM 859 N N . ARG A 1 109 ? -5.573 -15.007 6.007 1.00 92.50 109 ARG A N 1
ATOM 860 C CA . ARG A 1 109 ? -6.456 -16.155 5.721 1.00 92.50 109 ARG A CA 1
ATOM 861 C C . ARG A 1 109 ? -6.056 -17.446 6.446 1.00 92.50 109 ARG A C 1
ATOM 863 O O . ARG A 1 109 ? -6.738 -18.465 6.311 1.00 92.50 109 ARG A O 1
ATOM 870 N N . GLY A 1 110 ? -4.973 -17.423 7.224 1.00 91.56 110 GLY A N 1
ATOM 871 C CA . GLY A 1 110 ? -4.471 -18.578 7.962 1.00 91.56 110 GLY A CA 1
ATOM 872 C C . GLY A 1 110 ? -5.452 -19.112 9.016 1.00 91.56 110 GLY A C 1
ATOM 873 O O . GLY A 1 110 ? -6.302 -18.393 9.540 1.00 91.56 110 GLY A O 1
ATOM 874 N N . LYS A 1 111 ? -5.304 -20.390 9.399 1.00 90.81 111 LYS A N 1
ATOM 875 C CA . LYS A 1 111 ? -6.201 -21.066 10.366 1.00 90.81 111 LYS A CA 1
ATOM 876 C C . LYS A 1 111 ? -6.284 -20.364 11.733 1.00 90.81 111 LYS A C 1
ATOM 878 O O . LYS A 1 111 ? -7.321 -20.432 12.385 1.00 90.81 111 LYS A O 1
ATOM 883 N N . LYS A 1 112 ? -5.217 -19.675 12.156 1.00 92.81 112 LYS A N 1
ATOM 884 C CA . LYS A 1 112 ? -5.184 -18.883 13.402 1.00 92.81 112 LYS A CA 1
ATOM 885 C C . LYS A 1 112 ? -6.070 -17.629 13.329 1.00 92.81 112 LYS A C 1
ATOM 887 O O . LYS A 1 112 ? -6.606 -17.194 14.343 1.00 92.81 112 LYS A O 1
ATOM 892 N N . ASN A 1 113 ? -6.277 -17.101 12.124 1.00 91.69 113 ASN A N 1
ATOM 893 C CA . ASN A 1 113 ? -6.930 -15.821 11.863 1.00 91.69 113 ASN A CA 1
ATOM 894 C C . ASN A 1 113 ? -8.318 -15.973 11.221 1.00 91.69 113 ASN A C 1
ATOM 896 O O . ASN A 1 113 ? -8.866 -15.019 10.681 1.00 91.69 113 ASN A O 1
ATOM 900 N N . LEU A 1 114 ? -8.947 -17.152 11.329 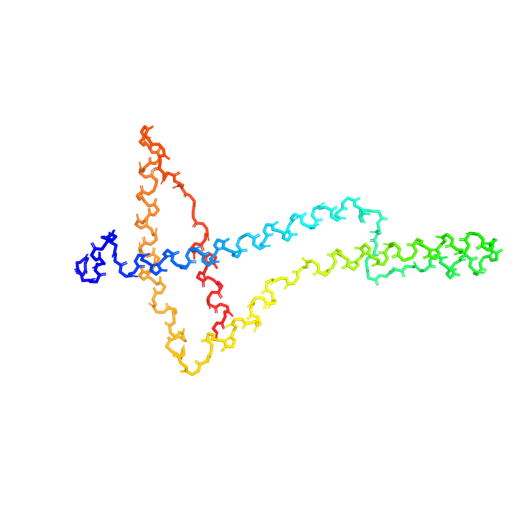1.00 90.62 114 LEU A N 1
ATOM 901 C CA . LEU A 1 114 ? -10.283 -17.411 10.766 1.00 90.62 114 LEU A CA 1
ATOM 902 C C . LEU A 1 114 ? -11.356 -16.422 11.245 1.00 90.62 114 LEU A C 1
ATOM 904 O O . LEU A 1 114 ? -12.313 -16.159 10.519 1.00 90.62 114 LEU A O 1
ATOM 908 N N . HIS A 1 115 ? -11.190 -15.864 12.446 1.00 90.94 115 HIS A N 1
ATOM 909 C CA . HIS A 1 115 ? -12.074 -14.839 12.994 1.00 90.94 115 HIS A CA 1
ATOM 910 C C . HIS A 1 115 ? -12.111 -13.569 12.125 1.00 90.94 115 HIS A C 1
ATOM 912 O O . HIS A 1 115 ? -13.157 -12.924 12.047 1.00 90.94 115 HIS A O 1
ATOM 918 N N . LEU A 1 116 ? -11.031 -13.253 11.398 1.00 92.69 116 LEU A N 1
ATOM 919 C CA . LEU A 1 116 ? -10.964 -12.091 10.513 1.00 92.69 116 LEU A CA 1
ATOM 920 C C . LEU A 1 116 ? -11.911 -12.192 9.312 1.00 92.69 116 LEU A C 1
ATOM 922 O O . LEU A 1 116 ? -12.282 -11.161 8.766 1.00 92.69 116 LEU A O 1
ATOM 926 N N . LYS A 1 117 ? -12.412 -13.382 8.949 1.00 90.31 117 LYS A N 1
ATOM 927 C CA . LYS A 1 117 ? -13.472 -13.514 7.926 1.00 90.31 117 LYS A CA 1
ATOM 928 C C . LYS A 1 117 ? -14.719 -12.689 8.255 1.00 90.31 117 LYS A C 1
ATOM 930 O O . LYS A 1 117 ? -15.437 -12.278 7.352 1.00 90.31 117 LYS A O 1
ATOM 935 N N . HIS A 1 118 ? -14.956 -12.428 9.539 1.00 93.44 118 HIS A N 1
ATOM 936 C CA . HIS A 1 118 ? -16.072 -11.624 10.030 1.00 93.44 118 HIS A CA 1
ATOM 937 C C . HIS A 1 118 ? -15.659 -10.185 10.368 1.00 93.44 118 HIS A C 1
ATOM 939 O O . HIS A 1 118 ? -16.397 -9.484 11.056 1.00 93.44 118 HIS A O 1
ATOM 945 N N . PHE A 1 119 ? -14.498 -9.713 9.898 1.00 95.38 119 PHE A N 1
ATOM 946 C CA . PHE A 1 119 ? -14.000 -8.360 10.167 1.00 95.38 119 PHE A CA 1
ATOM 947 C C . PHE A 1 119 ? -15.014 -7.269 9.789 1.00 95.38 119 PHE A C 1
ATOM 949 O O . PHE A 1 119 ? -15.133 -6.267 10.487 1.00 95.38 119 PHE A O 1
ATOM 956 N N . TYR A 1 120 ? -15.831 -7.483 8.755 1.00 94.94 120 TYR A N 1
ATOM 957 C CA . TYR A 1 120 ? -16.897 -6.550 8.377 1.00 94.94 120 TYR A CA 1
ATOM 958 C C . TYR A 1 120 ? -17.896 -6.251 9.516 1.00 94.94 120 TYR A C 1
ATOM 960 O O . TYR A 1 120 ? -18.491 -5.178 9.534 1.00 94.94 120 TYR A O 1
ATOM 968 N N . VAL A 1 121 ? -18.056 -7.152 10.495 1.00 95.81 121 VAL A N 1
ATOM 969 C CA . VAL A 1 121 ? -18.951 -6.967 11.652 1.00 95.81 121 VAL A CA 1
ATOM 970 C C . VAL A 1 121 ? -18.443 -5.880 12.604 1.00 95.81 121 VAL A C 1
ATOM 972 O O . VAL A 1 121 ? -19.250 -5.173 13.204 1.00 95.81 121 VAL A O 1
ATOM 975 N N . ILE A 1 122 ? -17.121 -5.712 12.738 1.00 94.31 122 ILE A N 1
ATOM 976 C CA . ILE A 1 122 ? -16.523 -4.696 13.622 1.00 94.31 122 ILE A CA 1
ATOM 977 C C . ILE A 1 122 ? -16.317 -3.344 12.919 1.00 94.31 122 ILE A C 1
ATOM 979 O O . ILE A 1 122 ? -16.042 -2.342 13.576 1.00 94.31 122 ILE A O 1
ATOM 983 N N . VAL A 1 123 ? -16.512 -3.267 11.599 1.00 95.81 123 VAL A N 1
ATOM 984 C CA . VAL A 1 123 ? -16.375 -2.008 10.850 1.00 95.81 123 VAL A CA 1
ATOM 985 C C . VAL A 1 123 ? -17.348 -0.923 11.345 1.00 95.81 123 VAL A C 1
ATOM 987 O O . VAL A 1 123 ? -16.863 0.167 11.638 1.00 95.81 123 VAL A O 1
ATOM 990 N N . PRO A 1 124 ? -18.663 -1.166 11.547 1.00 96.12 124 PRO A N 1
ATOM 991 C CA . PRO A 1 124 ? -19.576 -0.132 12.045 1.00 96.12 124 PRO A CA 1
ATOM 992 C C . PRO A 1 124 ? -19.166 0.515 13.384 1.00 96.12 124 PRO A C 1
ATOM 994 O O . PRO A 1 124 ? -19.127 1.748 13.446 1.00 96.12 124 PRO A O 1
ATOM 997 N N . PRO A 1 125 ? -18.819 -0.237 14.454 1.00 94.19 125 PRO A N 1
ATOM 998 C CA . PRO A 1 125 ? -18.351 0.391 15.688 1.00 94.19 125 PRO A CA 1
ATOM 999 C C . PRO A 1 125 ? -17.006 1.114 15.516 1.00 94.19 125 PRO A C 1
ATOM 1001 O O . PRO A 1 125 ? -16.827 2.182 16.103 1.00 94.19 125 PRO A O 1
ATOM 1004 N N . LEU A 1 126 ? -16.088 0.612 14.678 1.00 94.56 126 LEU A N 1
ATOM 1005 C CA . LEU A 1 126 ? -14.842 1.323 14.354 1.00 94.56 126 LEU A CA 1
ATOM 1006 C C . LEU A 1 126 ? -15.111 2.651 13.635 1.00 94.56 126 LEU A C 1
ATOM 1008 O O . LEU A 1 126 ? -14.484 3.659 13.954 1.00 94.56 126 LEU A O 1
ATOM 1012 N N . THR A 1 127 ? -16.066 2.680 12.703 1.00 94.94 127 THR A N 1
ATOM 1013 C CA . THR A 1 127 ? -16.485 3.910 12.021 1.00 94.94 127 THR A CA 1
ATOM 1014 C C . THR A 1 127 ? -17.074 4.916 13.005 1.00 94.94 127 THR A C 1
ATOM 1016 O O . THR A 1 127 ? -16.780 6.104 12.898 1.00 94.94 127 THR A O 1
ATOM 1019 N N . LEU A 1 128 ? -17.854 4.470 13.996 1.00 93.94 128 LEU A N 1
ATOM 1020 C CA . LEU A 1 128 ? -18.377 5.362 15.031 1.00 93.94 128 LEU A CA 1
ATOM 1021 C C . LEU A 1 128 ? -17.246 5.973 15.877 1.00 93.94 128 LEU A C 1
ATOM 1023 O O . LEU A 1 128 ? -17.211 7.193 16.032 1.00 93.94 128 LEU A O 1
ATOM 1027 N N . SER A 1 129 ? -16.292 5.154 16.343 1.00 92.31 129 SER A N 1
ATOM 1028 C CA . SER A 1 129 ? -15.084 5.631 17.049 1.00 92.31 129 SER A CA 1
ATOM 1029 C C . SER A 1 129 ? -14.288 6.626 16.189 1.00 92.31 129 SER A C 1
ATOM 1031 O O . SER A 1 129 ? -13.855 7.672 16.669 1.00 92.31 129 SER A O 1
ATOM 1033 N N . PHE A 1 130 ? -14.163 6.369 14.886 1.00 92.69 130 PHE A N 1
ATOM 1034 C CA . PHE A 1 130 ? -13.494 7.268 13.947 1.00 92.69 130 PHE A CA 1
ATOM 1035 C C . PHE A 1 130 ? -14.199 8.618 13.780 1.00 92.69 130 PHE A C 1
ATOM 1037 O O . PHE A 1 130 ? -13.540 9.657 13.813 1.00 92.69 130 PHE A O 1
ATOM 1044 N N . VAL A 1 131 ? -15.527 8.631 13.652 1.00 92.56 131 VAL A N 1
ATOM 1045 C CA . VAL A 1 131 ? -16.303 9.877 13.556 1.00 92.56 131 VAL A CA 1
ATOM 1046 C C . VAL A 1 131 ? -16.185 10.695 14.842 1.00 92.56 131 VAL A C 1
ATOM 1048 O O . VAL A 1 131 ? -15.988 11.909 14.771 1.00 92.56 131 VAL A O 1
ATOM 1051 N N . GLU A 1 132 ? -16.264 10.054 16.012 1.00 90.19 132 GLU A N 1
ATOM 1052 C CA . GLU A 1 132 ? -16.048 10.725 17.301 1.00 90.19 132 GLU A CA 1
ATOM 1053 C C . GLU A 1 132 ? -14.643 11.340 17.376 1.00 90.19 132 GLU A C 1
ATOM 1055 O O . GLU A 1 132 ? -14.501 12.516 17.719 1.00 90.19 132 GLU A O 1
ATOM 1060 N N . HIS A 1 133 ? -13.620 10.585 16.970 1.00 89.06 133 HIS A N 1
ATOM 1061 C CA . HIS A 1 133 ? -12.238 11.052 16.930 1.00 89.06 133 HIS A CA 1
ATOM 1062 C C . HIS A 1 133 ? -12.041 12.251 15.990 1.00 89.06 133 HIS A C 1
ATOM 1064 O O . HIS A 1 133 ? -11.479 13.264 16.406 1.00 89.06 133 HIS A O 1
ATOM 1070 N N . ILE A 1 134 ? -12.549 12.197 14.753 1.00 89.06 134 ILE A N 1
ATOM 1071 C CA . ILE A 1 134 ? -12.471 13.326 13.809 1.00 89.06 134 ILE A CA 1
ATOM 1072 C C . ILE A 1 134 ? -13.145 14.573 14.378 1.00 89.06 134 ILE A C 1
ATOM 1074 O O . ILE A 1 134 ? -12.647 15.683 14.190 1.00 89.06 134 ILE A O 1
ATOM 1078 N N . LYS A 1 135 ? -14.262 14.411 15.092 1.00 88.31 135 LYS A N 1
ATOM 1079 C CA . LYS A 1 135 ? -14.966 15.530 15.722 1.00 88.31 135 LYS A CA 1
ATOM 1080 C C . LYS A 1 135 ? -14.079 16.223 16.760 1.00 88.31 135 LYS A C 1
ATOM 1082 O O . LYS A 1 135 ? -13.939 17.440 16.715 1.00 88.31 135 LYS A O 1
ATOM 1087 N N . VAL A 1 136 ? -13.402 15.445 17.608 1.00 86.44 136 VAL A N 1
ATOM 1088 C CA . VAL A 1 136 ? -12.430 15.960 18.588 1.00 86.44 136 VAL A CA 1
ATOM 1089 C C . VAL A 1 136 ? -11.260 16.667 17.901 1.00 86.44 136 VAL A C 1
ATOM 1091 O O . VAL A 1 136 ? -10.878 17.763 18.316 1.00 86.44 136 VAL A O 1
ATOM 1094 N N . LEU A 1 137 ? -10.697 16.081 16.840 1.00 84.94 137 LEU A N 1
ATOM 1095 C CA . LEU A 1 137 ? -9.595 16.709 16.107 1.00 84.94 137 LEU A CA 1
ATOM 1096 C C . LEU A 1 137 ? -10.021 18.031 15.446 1.00 84.94 137 LEU A C 1
ATOM 1098 O O . LEU A 1 137 ? -9.286 19.021 15.504 1.00 84.94 137 LEU A O 1
ATOM 1102 N N . LYS A 1 138 ? -11.233 18.074 14.881 1.00 85.69 138 LYS A N 1
ATOM 1103 C CA . LYS A 1 138 ? -11.830 19.290 14.320 1.00 85.69 138 LYS A CA 1
ATOM 1104 C C . LYS A 1 138 ? -12.022 20.364 15.389 1.00 85.69 138 LYS A C 1
ATOM 1106 O O . LYS A 1 138 ? -11.666 21.517 15.154 1.00 85.69 138 LYS A O 1
ATOM 1111 N N . ASP A 1 139 ? -12.534 20.001 16.560 1.00 84.44 139 ASP A N 1
ATOM 1112 C CA . ASP A 1 139 ? -12.701 20.940 17.672 1.00 84.44 139 ASP A CA 1
ATOM 1113 C C . ASP A 1 139 ? -11.341 21.503 18.121 1.00 84.44 139 ASP A C 1
ATOM 1115 O O . ASP A 1 139 ? -11.216 22.696 18.407 1.00 84.44 139 ASP A O 1
ATOM 1119 N N . ASN A 1 140 ? -10.285 20.684 18.103 1.00 82.56 140 ASN A N 1
ATOM 1120 C CA . ASN A 1 140 ? -8.929 21.115 18.444 1.00 82.56 140 ASN A CA 1
ATOM 1121 C C . ASN A 1 140 ? -8.317 22.104 17.436 1.00 82.56 140 ASN A C 1
ATOM 1123 O O . ASN A 1 140 ? -7.519 22.942 17.848 1.00 82.56 140 ASN A O 1
ATOM 1127 N N . LEU A 1 141 ? -8.721 22.100 16.159 1.00 79.31 141 LEU A N 1
ATOM 1128 C CA . LEU A 1 141 ? -8.260 23.095 15.169 1.00 79.31 141 LEU A CA 1
ATOM 1129 C C . LEU A 1 141 ? -8.686 24.525 15.494 1.00 79.31 141 LEU A C 1
ATOM 1131 O O . LEU A 1 141 ? -8.020 25.474 15.085 1.00 79.31 141 LEU A O 1
ATOM 1135 N N . THR A 1 142 ? -9.787 24.684 16.225 1.00 76.50 142 THR A N 1
ATOM 1136 C CA . THR A 1 142 ? -10.288 26.003 16.630 1.00 76.50 142 THR A CA 1
ATOM 1137 C C . THR A 1 142 ? -9.554 26.566 17.852 1.00 76.50 142 THR A C 1
ATOM 1139 O O . THR A 1 142 ? -9.690 27.749 18.169 1.00 76.50 142 THR A O 1
ATOM 1142 N N . LYS A 1 143 ? -8.744 25.747 18.540 1.00 80.12 143 LYS A N 1
ATOM 1143 C CA . LYS A 1 143 ? -8.000 26.154 19.737 1.00 80.12 143 LYS A CA 1
ATOM 1144 C C . LYS A 1 143 ? -6.707 26.883 19.356 1.00 80.12 143 LYS A C 1
ATOM 1146 O O . LYS A 1 143 ? -6.056 26.570 18.364 1.00 80.12 143 LYS A O 1
ATOM 1151 N N . LYS A 1 144 ? -6.290 27.844 20.196 1.00 65.56 144 LYS A N 1
ATOM 1152 C CA . LYS A 1 144 ? -5.046 28.626 20.004 1.00 65.56 144 LYS A CA 1
ATOM 1153 C C . LYS A 1 144 ? -3.780 27.756 19.950 1.00 65.56 144 LYS A C 1
ATOM 1155 O O . LYS A 1 144 ? -2.810 28.144 19.309 1.00 65.56 144 LYS A O 1
ATOM 1160 N N . SER A 1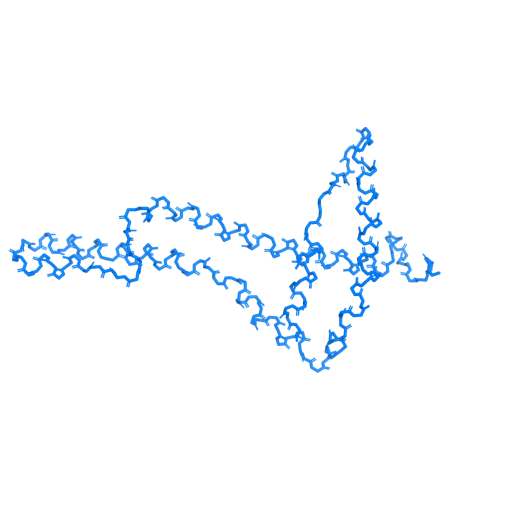 145 ? -3.795 26.595 20.608 1.00 63.31 145 SER A N 1
ATOM 1161 C CA . SER A 1 145 ? -2.740 25.584 20.521 1.00 63.31 145 SER A CA 1
ATOM 1162 C C . SER A 1 145 ? -3.117 24.555 19.456 1.00 63.31 1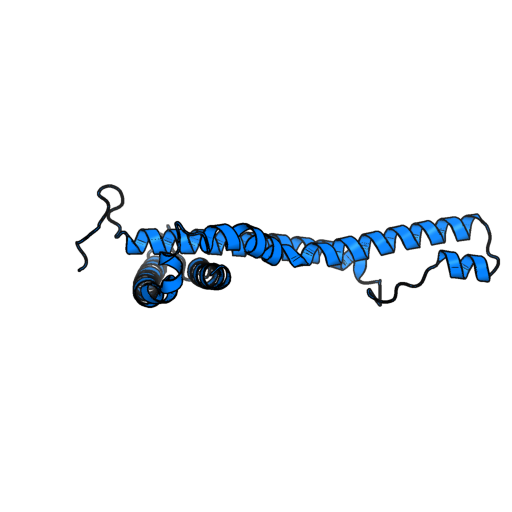45 SER A C 1
ATOM 1164 O O . SER A 1 145 ? -4.062 23.795 19.646 1.00 63.31 145 SER A O 1
ATOM 1166 N N . LYS A 1 146 ? -2.384 24.538 18.336 1.00 64.50 146 LYS A N 1
ATOM 1167 C CA . LYS A 1 146 ? -2.618 23.635 17.191 1.00 64.50 146 LYS A CA 1
ATOM 1168 C C . LYS A 1 146 ? -1.964 22.253 17.350 1.00 64.50 146 LYS A C 1
ATOM 1170 O O . LYS A 1 146 ? -1.788 21.538 16.366 1.00 64.50 146 LYS A O 1
ATOM 1175 N N . VAL A 1 147 ? -1.555 21.876 18.561 1.00 62.16 147 VAL A N 1
ATOM 1176 C CA . VAL A 1 147 ? -0.930 20.569 18.807 1.00 62.16 147 VAL A CA 1
ATOM 1177 C C . VAL A 1 147 ? -1.973 19.470 18.567 1.00 62.16 147 VAL A C 1
ATOM 1179 O O . VAL A 1 147 ? -3.061 19.523 19.136 1.00 62.16 147 VAL A O 1
ATOM 1182 N N . ASN A 1 148 ? -1.650 18.494 17.712 1.00 63.16 148 ASN A N 1
ATOM 1183 C CA . ASN A 1 148 ? -2.535 17.390 17.300 1.00 63.16 148 ASN A CA 1
ATOM 1184 C C . ASN A 1 148 ? -3.856 17.828 16.642 1.00 63.16 148 ASN A C 1
ATOM 1186 O O . ASN A 1 148 ? -4.876 17.149 16.754 1.00 63.16 148 ASN A O 1
ATOM 1190 N N . ALA A 1 149 ? -3.850 18.967 15.952 1.00 63.59 149 ALA A N 1
ATOM 1191 C CA . ALA A 1 149 ? -5.007 19.446 15.216 1.00 63.59 149 ALA A CA 1
ATOM 1192 C C . ALA A 1 149 ? -4.914 19.009 13.742 1.00 63.59 149 ALA A C 1
ATOM 1194 O O . ALA A 1 149 ? -4.079 19.508 12.991 1.00 63.59 149 ALA A O 1
ATOM 1195 N N . SER A 1 150 ? -5.774 18.078 13.325 1.00 67.25 150 SER A N 1
ATOM 1196 C CA . SER A 1 150 ? -5.937 17.654 11.926 1.00 67.25 150 SER A CA 1
ATOM 1197 C C . SER A 1 150 ? -7.427 17.556 11.598 1.00 67.25 150 SER A C 1
ATOM 1199 O O . SER A 1 150 ? -8.219 17.202 12.459 1.00 67.25 150 SER A O 1
ATOM 1201 N N . PHE A 1 151 ? -7.853 17.878 10.377 1.00 67.50 151 PHE A N 1
ATOM 1202 C CA . PHE A 1 151 ? -9.251 17.664 9.956 1.00 67.50 151 PHE A CA 1
ATOM 1203 C C . PHE A 1 151 ? -9.403 16.486 8.994 1.00 67.50 151 PHE A C 1
ATOM 1205 O O . PHE A 1 151 ? -10.528 16.134 8.642 1.00 67.50 151 PHE A O 1
ATOM 1212 N N . THR A 1 152 ? -8.291 15.880 8.574 1.00 70.50 152 THR A N 1
ATOM 1213 C CA . THR A 1 152 ? -8.268 14.794 7.595 1.00 70.50 152 THR A CA 1
ATOM 1214 C C . THR A 1 152 ? -7.459 13.624 8.130 1.00 70.50 152 THR A C 1
ATOM 1216 O O . THR A 1 152 ? -6.319 13.797 8.561 1.00 70.50 152 THR A O 1
ATOM 1219 N N . ASP A 1 153 ? -8.058 12.440 8.079 1.00 80.44 153 ASP A N 1
ATOM 1220 C CA . ASP A 1 153 ? -7.435 11.155 8.395 1.00 80.44 153 ASP A CA 1
ATOM 1221 C C . ASP A 1 153 ? -7.994 10.129 7.400 1.00 80.44 153 ASP A C 1
ATOM 1223 O O . ASP A 1 153 ? -9.064 9.553 7.600 1.00 80.44 153 ASP A O 1
ATOM 1227 N N . ASP A 1 154 ? -7.327 9.988 6.255 1.00 90.44 154 ASP A N 1
ATOM 1228 C CA . ASP A 1 154 ? -7.654 8.999 5.223 1.00 90.44 154 ASP A CA 1
ATOM 1229 C C . ASP A 1 154 ? -7.008 7.632 5.503 1.00 90.44 154 ASP A C 1
ATOM 1231 O O . ASP A 1 154 ? -7.449 6.618 4.953 1.00 90.44 154 ASP A O 1
ATOM 1235 N N . GLY A 1 155 ? -6.027 7.589 6.412 1.00 93.88 155 GLY A N 1
ATOM 1236 C CA . GLY A 1 155 ? -5.341 6.383 6.860 1.00 93.88 155 GLY A CA 1
ATOM 1237 C C . GLY A 1 155 ? -6.309 5.340 7.397 1.00 93.88 155 GLY A C 1
ATOM 1238 O O . GLY A 1 155 ? -6.268 4.186 6.978 1.00 93.88 155 GLY A O 1
ATOM 1239 N N . PHE A 1 156 ? -7.258 5.723 8.254 1.00 95.06 156 PHE A N 1
ATOM 1240 C CA . PHE A 1 156 ? -8.246 4.763 8.757 1.00 95.06 156 PHE A CA 1
ATOM 1241 C C . PHE A 1 156 ? -9.061 4.109 7.626 1.00 95.06 156 PHE A C 1
ATOM 1243 O O . PHE A 1 156 ? -9.173 2.884 7.567 1.00 95.06 156 PHE A O 1
ATOM 1250 N N . VAL A 1 157 ? -9.588 4.909 6.694 1.00 94.62 157 VAL A N 1
ATOM 1251 C CA . VAL A 1 157 ? -10.421 4.411 5.586 1.00 94.62 157 VAL A CA 1
ATOM 1252 C C . VAL A 1 157 ? -9.606 3.517 4.647 1.00 94.62 157 VAL A C 1
ATOM 1254 O O . VAL A 1 157 ? -10.055 2.430 4.278 1.00 94.62 157 VAL A O 1
ATOM 1257 N N . MET A 1 158 ? -8.383 3.936 4.310 1.00 94.62 158 MET A N 1
ATOM 1258 C CA . MET A 1 158 ? -7.451 3.147 3.503 1.00 94.62 158 MET A CA 1
ATOM 1259 C C . MET A 1 158 ? -7.075 1.823 4.178 1.00 94.62 158 MET A C 1
ATOM 1261 O O . MET A 1 158 ? -7.013 0.793 3.506 1.00 94.62 158 MET A O 1
ATOM 1265 N N . GLY A 1 159 ? -6.863 1.831 5.494 1.00 95.88 159 GLY A N 1
ATOM 1266 C CA . GLY A 1 159 ? -6.553 0.638 6.278 1.00 95.88 159 GLY A CA 1
ATOM 1267 C C . GLY A 1 159 ? -7.703 -0.367 6.291 1.00 95.88 159 GLY A C 1
ATOM 1268 O O . GLY A 1 159 ? -7.479 -1.551 6.041 1.00 95.88 159 GLY A O 1
ATOM 1269 N N . VAL A 1 160 ? -8.944 0.091 6.503 1.00 96.56 160 VAL A N 1
ATOM 1270 C CA . VAL A 1 160 ? -10.138 -0.773 6.439 1.00 96.56 160 VAL A CA 1
ATOM 1271 C C . VAL A 1 160 ? -10.269 -1.412 5.057 1.00 96.56 160 VAL A C 1
ATOM 1273 O O . VAL A 1 160 ? -10.444 -2.627 4.961 1.00 96.56 160 VAL A O 1
ATOM 1276 N N . ALA A 1 161 ? -10.152 -0.617 3.990 1.00 95.06 161 ALA A N 1
ATOM 1277 C CA . ALA A 1 161 ? -10.242 -1.118 2.620 1.00 95.06 161 ALA A CA 1
ATOM 1278 C C . ALA A 1 161 ? -9.154 -2.160 2.317 1.00 95.06 161 ALA A C 1
ATOM 1280 O O . ALA A 1 161 ? -9.433 -3.180 1.688 1.00 95.06 161 ALA A O 1
ATOM 1281 N N . TYR A 1 162 ? -7.929 -1.932 2.795 1.00 95.31 162 TYR A N 1
ATOM 1282 C CA . TYR A 1 162 ? -6.830 -2.874 2.627 1.00 95.31 162 TYR A CA 1
ATOM 1283 C C . TYR A 1 162 ? -7.069 -4.188 3.373 1.00 95.31 162 TYR A C 1
ATOM 1285 O O . TYR A 1 162 ? -6.950 -5.249 2.769 1.00 95.31 162 TYR A O 1
ATOM 1293 N N . ILE A 1 163 ? -7.477 -4.143 4.644 1.00 95.62 163 ILE A N 1
ATOM 1294 C CA . ILE A 1 163 ? -7.778 -5.359 5.414 1.00 95.62 163 ILE A CA 1
ATOM 1295 C C . ILE A 1 163 ? -8.893 -6.155 4.732 1.00 95.62 163 ILE A C 1
ATOM 1297 O O . ILE A 1 163 ? -8.744 -7.355 4.537 1.00 95.62 163 ILE A O 1
ATOM 1301 N N . LEU A 1 164 ? -9.971 -5.500 4.290 1.00 94.81 164 LEU A N 1
ATOM 1302 C CA . LEU A 1 164 ? -11.041 -6.167 3.539 1.00 94.81 164 LEU A CA 1
ATOM 1303 C C . LEU A 1 164 ? -10.549 -6.793 2.227 1.00 94.81 164 LEU A C 1
ATOM 1305 O O . LEU A 1 164 ? -11.088 -7.810 1.808 1.00 94.81 164 LEU A O 1
ATOM 1309 N N . LYS A 1 165 ? -9.530 -6.210 1.586 1.00 93.81 165 LYS A N 1
ATOM 1310 C CA . LYS A 1 165 ? -8.917 -6.754 0.369 1.00 93.81 165 LYS A CA 1
ATOM 1311 C C . LYS A 1 165 ? -8.038 -7.985 0.634 1.00 93.81 165 LYS A C 1
ATOM 1313 O O . LYS A 1 165 ? -7.915 -8.822 -0.260 1.00 93.81 165 LYS A O 1
ATOM 1318 N N . LEU A 1 166 ? -7.421 -8.078 1.814 1.00 93.25 166 LEU A N 1
ATOM 1319 C CA . LEU A 1 166 ? -6.594 -9.221 2.225 1.00 93.25 166 LEU A CA 1
ATOM 1320 C C . LEU A 1 166 ? -7.418 -10.464 2.582 1.00 93.25 166 LEU A C 1
ATOM 1322 O O . LEU A 1 166 ? -6.917 -11.584 2.471 1.00 93.25 166 LEU A O 1
ATOM 1326 N N . LEU A 1 167 ? -8.651 -10.261 3.049 1.00 90.81 167 LEU A N 1
ATOM 1327 C CA . LEU A 1 167 ? -9.559 -11.322 3.493 1.00 90.81 167 LEU A CA 1
ATOM 1328 C C . LEU A 1 167 ? -10.184 -12.069 2.317 1.00 90.81 167 LEU A C 1
ATOM 1330 O O . LEU A 1 167 ? -10.326 -13.304 2.456 1.00 90.81 167 LEU A O 1
#

Secondary structure (DSSP, 8-state):
-TTSSB-TTT--BHHHHHHHHHHHHHHHHHHHHHHHHHHHHHHHHHHTT---SSS---HHHHHHHTT--HHHHHHHHHHHHHHHHHHHHHHHTT-HHHHHHHHHHHHHTSGGGGGGGGGGGTHHHHHHHHHHHHHHHHHHHTSS--TT--S---HHHHHHHHHHHH-

pLDDT: mean 86.38, std 10.72, range [50.94, 96.75]